Protein AF-A0A920MKQ1-F1 (afdb_monomer_lite)

Sequence (91 aa):
MGWTDLGWTASARATGLEQFRYLVYEDESWSVDQFLFEFAIAAGEKKDDDTLNALSPDLFEFIEGGGKLLAYHGWADPQISPANVTQYTIE

Secondary str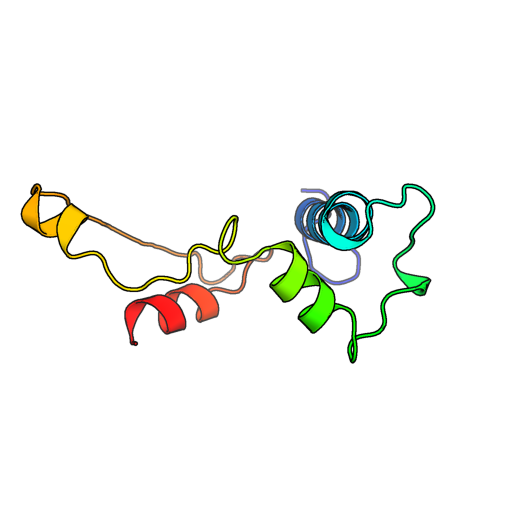ucture (DSSP, 8-state):
--B-TTSSBHHHHHHHHHIIIIIIS--TT--GGG--HHHHHHHHHHHHTTSS-------HHHHHTT--------TT-SSS-THHHHHHHH-

pLDDT: mean 87.37, std 11.34, range [42.28, 97.94]

Radius of gyration: 16.5 Å; chains: 1; bounding box: 35×29×40 Å

Foldseek 3Di:
DCADPVQAHPVLVVVVQCCCCCQQPNHVVDDPVPDDPVPSVVSSCVSCVVVPDPQDLDCPVCVVVVHDDDDDDDCPDRRDHPVVVVVSPPD

Structure (mmCIF, N/CA/C/O backbone):
data_AF-A0A920MKQ1-F1
#
_entry.id   AF-A0A920MKQ1-F1
#
loop_
_atom_site.group_PDB
_atom_site.id
_atom_site.type_symbol
_atom_site.label_atom_id
_atom_site.label_alt_id
_atom_site.label_comp_id
_atom_site.label_asym_id
_atom_site.label_entity_id
_atom_site.label_seq_id
_atom_site.pdbx_PDB_ins_code
_atom_site.Cartn_x
_atom_site.Cartn_y
_atom_site.Cartn_z
_atom_site.occupancy
_atom_site.B_iso_or_equiv
_atom_site.auth_seq_id
_atom_site.auth_comp_id
_atom_site.auth_asym_id
_atom_site.auth_atom_id
_atom_site.pdbx_PDB_model_num
ATOM 1 N N . MET A 1 1 ? 14.067 11.047 5.903 1.00 56.91 1 MET A N 1
ATOM 2 C CA . MET A 1 1 ? 12.717 10.941 5.314 1.00 56.91 1 MET A CA 1
ATOM 3 C C . MET A 1 1 ? 12.710 10.436 3.871 1.00 56.91 1 MET A C 1
ATOM 5 O O . MET A 1 1 ? 11.681 9.922 3.475 1.00 56.91 1 MET A O 1
ATOM 9 N N . GLY A 1 2 ? 13.820 10.507 3.111 1.00 65.00 2 GLY A N 1
ATOM 10 C CA . GLY A 1 2 ? 13.969 9.726 1.869 1.00 65.00 2 GLY A CA 1
ATOM 11 C C . GLY A 1 2 ? 12.876 9.983 0.830 1.00 65.00 2 GLY A C 1
ATOM 12 O O . GLY A 1 2 ? 12.308 9.038 0.309 1.00 65.00 2 GLY A O 1
ATOM 13 N N . TRP A 1 3 ? 12.520 11.240 0.592 1.00 76.31 3 TRP A N 1
ATOM 14 C CA . TRP A 1 3 ? 11.498 11.611 -0.384 1.00 76.31 3 TRP A CA 1
ATOM 15 C C . TRP A 1 3 ? 12.001 11.438 -1.817 1.00 76.31 3 TRP A C 1
ATOM 17 O O . TRP A 1 3 ? 13.191 11.600 -2.080 1.00 76.31 3 TRP A O 1
ATOM 27 N N . THR A 1 4 ? 11.090 11.1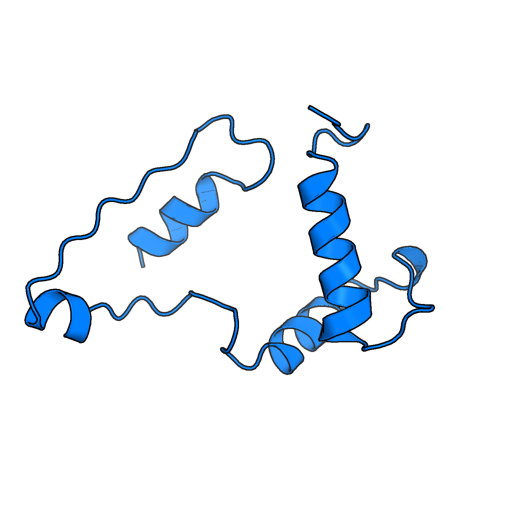19 -2.729 1.00 77.75 4 THR A N 1
ATOM 28 C CA . THR A 1 4 ? 11.330 11.124 -4.175 1.00 77.75 4 THR A CA 1
ATOM 29 C C . THR A 1 4 ? 11.040 12.507 -4.757 1.00 77.75 4 THR A C 1
ATOM 31 O O . THR A 1 4 ? 10.250 13.267 -4.193 1.00 77.75 4 THR A O 1
ATOM 34 N N . ASP A 1 5 ? 11.591 12.803 -5.935 1.00 81.69 5 ASP A N 1
ATOM 35 C CA . ASP A 1 5 ? 11.323 14.056 -6.665 1.00 81.69 5 ASP A CA 1
ATOM 36 C C . ASP A 1 5 ? 9.862 14.182 -7.149 1.00 81.69 5 ASP A C 1
ATOM 38 O O . ASP A 1 5 ? 9.449 15.227 -7.643 1.00 81.69 5 ASP A O 1
ATOM 42 N N . LEU A 1 6 ? 9.065 13.120 -6.986 1.00 76.12 6 LEU A N 1
ATOM 43 C CA . LEU A 1 6 ? 7.645 13.052 -7.332 1.00 76.12 6 LEU A CA 1
ATOM 44 C C . LEU A 1 6 ? 6.722 13.302 -6.124 1.00 76.12 6 LEU A C 1
ATOM 46 O O . LEU A 1 6 ? 5.506 13.177 -6.240 1.00 76.12 6 LEU A O 1
ATOM 50 N N . GLY A 1 7 ? 7.284 13.646 -4.959 1.00 75.12 7 GLY A N 1
ATOM 51 C CA . GLY A 1 7 ? 6.519 14.009 -3.759 1.00 75.12 7 GLY A CA 1
ATOM 52 C C . GLY A 1 7 ? 6.057 12.830 -2.901 1.00 75.12 7 GLY A C 1
ATOM 53 O O . GLY A 1 7 ? 5.319 13.037 -1.947 1.00 75.12 7 GLY A O 1
ATOM 54 N N . TRP A 1 8 ? 6.493 11.608 -3.214 1.00 76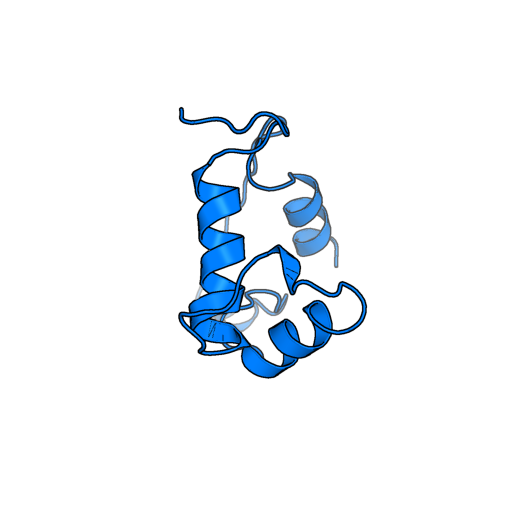.69 8 TRP A N 1
ATOM 55 C CA . TRP A 1 8 ? 6.175 10.394 -2.453 1.00 76.69 8 TRP A CA 1
ATOM 56 C C . TRP A 1 8 ? 7.382 9.963 -1.625 1.00 76.69 8 TRP A C 1
ATOM 58 O O . TRP A 1 8 ? 8.527 10.268 -1.979 1.00 76.69 8 TRP A O 1
ATOM 68 N N . THR A 1 9 ? 7.163 9.210 -0.550 1.00 83.19 9 THR A N 1
ATOM 69 C CA . THR A 1 9 ? 8.266 8.586 0.192 1.00 83.19 9 THR A CA 1
ATOM 70 C C . THR A 1 9 ? 8.947 7.512 -0.668 1.00 83.19 9 THR A C 1
ATOM 72 O O . THR A 1 9 ? 8.305 6.817 -1.460 1.00 83.19 9 THR A O 1
ATOM 75 N N . ALA A 1 10 ? 10.267 7.343 -0.533 1.00 84.44 10 ALA A N 1
ATOM 76 C CA . ALA A 1 10 ? 10.994 6.285 -1.242 1.00 84.44 10 ALA A CA 1
ATOM 77 C C . ALA A 1 10 ? 10.488 4.889 -0.862 1.00 84.44 10 ALA A C 1
ATOM 79 O O . ALA A 1 10 ? 10.521 3.996 -1.705 1.00 84.44 10 ALA A O 1
ATOM 80 N N . SER A 1 11 ? 9.985 4.717 0.367 1.00 85.25 11 SER A N 1
ATOM 81 C CA . SER A 1 11 ? 9.342 3.480 0.809 1.00 85.25 11 SER A CA 1
ATOM 82 C C . SER A 1 11 ? 8.113 3.150 -0.032 1.00 85.25 11 SER A C 1
ATOM 84 O O . SER A 1 11 ? 8.065 2.047 -0.560 1.00 85.25 11 SER A O 1
ATOM 86 N N . ALA A 1 12 ? 7.183 4.094 -0.241 1.00 82.31 12 ALA A N 1
ATOM 87 C CA . ALA A 1 12 ? 5.989 3.857 -1.068 1.00 82.31 12 ALA A CA 1
ATOM 88 C C . ALA A 1 12 ? 6.353 3.409 -2.485 1.00 82.31 12 ALA A C 1
ATOM 90 O O . ALA A 1 12 ? 5.765 2.483 -3.043 1.00 82.31 12 ALA A O 1
ATOM 91 N N . ARG A 1 13 ? 7.351 4.079 -3.072 1.00 85.75 13 ARG A N 1
ATOM 92 C CA . ARG A 1 13 ? 7.830 3.736 -4.409 1.00 85.75 13 ARG A CA 1
ATOM 93 C C . ARG A 1 13 ? 8.448 2.339 -4.432 1.00 85.75 13 ARG A C 1
ATOM 95 O O . ARG A 1 13 ? 8.165 1.578 -5.351 1.00 85.75 13 ARG A O 1
ATOM 102 N N . ALA A 1 14 ? 9.307 2.016 -3.467 1.00 89.75 14 ALA A N 1
ATOM 103 C CA . ALA A 1 14 ? 9.981 0.723 -3.411 1.00 89.75 14 ALA A CA 1
ATOM 104 C C . ALA A 1 14 ? 8.976 -0.425 -3.263 1.00 89.75 14 ALA A C 1
ATOM 106 O O . ALA A 1 14 ? 9.007 -1.350 -4.069 1.00 89.75 14 ALA A O 1
ATOM 107 N N . THR A 1 15 ? 8.030 -0.318 -2.326 1.00 90.44 15 THR A N 1
ATOM 108 C CA . THR A 1 15 ? 7.042 -1.377 -2.074 1.00 90.44 15 THR A CA 1
ATOM 109 C C . THR A 1 15 ? 6.148 -1.634 -3.282 1.00 90.44 15 THR A C 1
ATOM 111 O O . THR A 1 15 ? 5.912 -2.788 -3.623 1.00 90.44 15 THR A O 1
ATOM 114 N N . GLY A 1 16 ? 5.710 -0.582 -3.987 1.00 90.38 16 GLY A N 1
ATOM 115 C CA . GLY A 1 16 ? 4.932 -0.748 -5.218 1.00 90.38 16 GLY A CA 1
ATOM 116 C C . GLY A 1 16 ? 5.713 -1.485 -6.311 1.00 90.38 16 GLY A C 1
ATOM 117 O O . GLY A 1 16 ? 5.181 -2.378 -6.961 1.00 90.38 16 GLY A O 1
ATOM 118 N N . LEU A 1 17 ? 6.999 -1.169 -6.493 1.00 93.56 17 LEU A N 1
ATOM 119 C CA . LEU A 1 17 ? 7.843 -1.850 -7.483 1.00 93.56 17 LEU A CA 1
ATOM 120 C C . LEU A 1 17 ? 8.130 -3.309 -7.120 1.00 93.56 17 LEU A C 1
ATOM 122 O O . LEU A 1 17 ? 8.134 -4.171 -7.998 1.00 93.56 17 LEU A O 1
ATOM 126 N N . GLU A 1 18 ? 8.392 -3.583 -5.846 1.00 94.75 18 GLU A N 1
ATOM 127 C CA . GLU A 1 18 ? 8.679 -4.930 -5.352 1.00 94.75 18 GLU A CA 1
ATOM 128 C C . GLU A 1 18 ? 7.451 -5.836 -5.416 1.00 94.75 18 GLU A C 1
ATOM 130 O O . GLU A 1 18 ? 7.592 -7.003 -5.777 1.00 94.75 18 GLU A O 1
ATOM 135 N N . GLN A 1 19 ? 6.252 -5.300 -5.168 1.00 95.25 19 GLN A N 1
ATOM 136 C CA . GLN A 1 19 ? 5.000 -6.032 -5.359 1.00 95.25 19 GLN A CA 1
ATOM 137 C C . GLN A 1 19 ? 4.884 -6.553 -6.796 1.00 95.25 19 GLN A C 1
ATOM 139 O O . GLN A 1 19 ? 4.643 -7.741 -7.001 1.00 95.25 19 GLN A O 1
ATOM 144 N N . PHE A 1 20 ? 5.112 -5.707 -7.804 1.00 96.56 20 PHE A N 1
ATOM 145 C CA . PHE A 1 20 ? 5.039 -6.160 -9.194 1.00 96.56 20 PHE A CA 1
ATOM 146 C C . PHE A 1 20 ? 6.168 -7.126 -9.565 1.00 96.56 20 PHE A C 1
ATOM 148 O O . P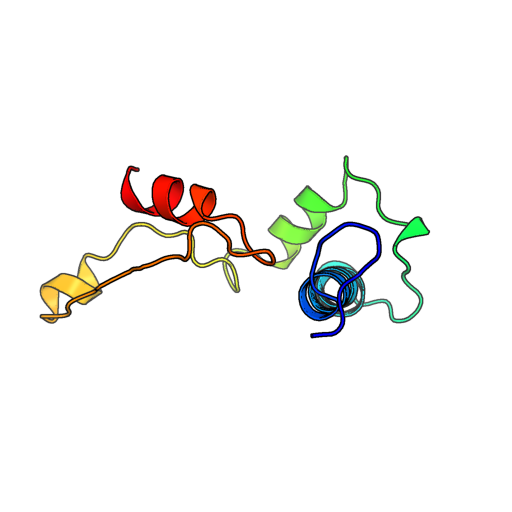HE A 1 20 ? 5.906 -8.134 -10.219 1.00 96.56 20 PHE A O 1
ATOM 155 N N . ARG A 1 21 ? 7.399 -6.866 -9.108 1.00 97.62 21 ARG A N 1
ATOM 156 C CA . ARG A 1 21 ? 8.564 -7.717 -9.393 1.00 97.62 21 ARG A CA 1
ATOM 157 C C . ARG A 1 21 ? 8.424 -9.114 -8.791 1.00 97.62 21 ARG A C 1
ATOM 159 O O . ARG A 1 21 ? 8.548 -10.100 -9.504 1.00 97.62 21 ARG A O 1
ATOM 166 N N . TYR A 1 22 ? 8.189 -9.199 -7.486 1.00 97.19 22 TYR A N 1
ATOM 167 C CA . TYR A 1 22 ? 8.319 -10.452 -6.743 1.00 97.19 22 TYR A CA 1
ATOM 168 C C . TYR A 1 22 ? 6.993 -11.165 -6.496 1.00 97.19 22 TYR A C 1
ATOM 170 O O . TYR A 1 22 ? 7.011 -12.375 -6.308 1.00 97.19 22 TYR A O 1
ATOM 178 N N . LEU A 1 23 ? 5.862 -10.449 -6.485 1.00 95.94 23 LEU A N 1
ATOM 179 C CA . LEU A 1 23 ? 4.553 -11.058 -6.235 1.00 95.94 23 LEU A CA 1
ATOM 180 C C . LEU A 1 23 ? 3.754 -11.216 -7.527 1.00 95.94 23 LEU A C 1
ATOM 182 O O . LEU A 1 23 ? 3.347 -12.326 -7.838 1.00 95.94 23 LEU A O 1
ATOM 186 N N . VAL A 1 24 ? 3.544 -10.141 -8.295 1.00 96.25 24 VAL A N 1
ATOM 187 C CA . VAL A 1 24 ? 2.672 -10.186 -9.488 1.00 96.25 24 VAL A CA 1
ATOM 188 C C . VAL A 1 24 ? 3.295 -10.991 -10.623 1.00 96.25 24 VAL A C 1
ATOM 190 O O . VAL A 1 24 ? 2.651 -11.894 -11.154 1.00 96.25 24 VAL A O 1
ATOM 193 N N . TYR A 1 25 ? 4.531 -10.658 -11.000 1.00 96.88 25 TYR A N 1
ATOM 194 C CA . TYR A 1 25 ? 5.212 -11.288 -12.134 1.00 96.88 25 TYR A CA 1
ATOM 195 C C . TYR A 1 25 ? 6.227 -12.359 -11.731 1.00 96.88 25 TYR A C 1
ATOM 197 O O . TYR A 1 25 ? 6.608 -13.151 -12.587 1.00 96.88 25 TYR A O 1
ATOM 205 N N . GLU A 1 26 ? 6.643 -12.391 -10.459 1.00 97.19 26 GLU A N 1
ATOM 206 C CA . GLU A 1 26 ? 7.655 -13.329 -9.940 1.00 97.19 26 GLU A CA 1
ATOM 207 C C . GLU A 1 26 ? 8.940 -13.350 -10.798 1.00 97.19 26 GLU A C 1
ATOM 209 O O . GLU A 1 26 ? 9.551 -14.391 -11.032 1.00 97.19 26 GLU A O 1
ATOM 214 N N . ASP A 1 27 ? 9.348 -12.177 -11.286 1.00 97.56 27 ASP A N 1
ATOM 215 C CA . ASP A 1 27 ? 10.458 -11.987 -12.216 1.00 97.56 27 ASP A CA 1
ATOM 216 C C . ASP A 1 27 ? 11.419 -10.929 -11.669 1.00 97.56 27 ASP A C 1
ATOM 218 O O . ASP A 1 27 ? 11.153 -9.727 -11.712 1.00 97.56 27 ASP A O 1
ATOM 222 N N . GLU A 1 28 ? 12.581 -11.371 -11.182 1.00 97.00 28 GLU A N 1
ATOM 223 C CA . GLU A 1 28 ? 13.612 -10.487 -10.632 1.00 97.00 28 GLU A CA 1
ATOM 224 C C . GLU A 1 28 ? 14.192 -9.512 -11.663 1.00 97.00 28 GLU A C 1
ATOM 226 O O . GLU A 1 28 ? 14.810 -8.523 -11.270 1.00 97.00 28 GLU A O 1
ATOM 231 N N . SER A 1 29 ? 14.003 -9.751 -12.963 1.00 97.00 29 SER A N 1
ATOM 232 C CA . SER A 1 29 ? 14.440 -8.845 -14.027 1.00 97.00 29 SER A CA 1
ATOM 233 C C . SER A 1 29 ? 13.427 -7.738 -14.334 1.00 97.00 29 SER A C 1
ATOM 235 O O . SER A 1 29 ? 13.814 -6.719 -14.909 1.00 97.00 29 SER A O 1
ATOM 237 N N . TRP A 1 30 ? 12.173 -7.876 -13.883 1.00 96.94 30 TRP A N 1
ATOM 238 C CA . TRP A 1 30 ? 11.089 -6.933 -14.167 1.00 96.94 30 TRP A CA 1
ATOM 239 C C . TRP A 1 30 ? 11.423 -5.505 -13.711 1.00 96.94 30 TRP A C 1
ATOM 241 O O . TRP A 1 30 ? 11.876 -5.296 -12.589 1.00 96.94 30 TRP A O 1
ATOM 251 N N . SER A 1 31 ? 11.191 -4.482 -14.532 1.00 95.12 31 SER A N 1
ATOM 252 C CA . SER A 1 31 ? 11.369 -3.070 -14.160 1.00 95.12 31 SER A CA 1
ATOM 253 C C . SER A 1 31 ? 10.096 -2.248 -14.376 1.00 95.12 31 SER A C 1
ATOM 255 O O . SER A 1 31 ? 9.177 -2.654 -15.083 1.00 95.12 31 SER A O 1
ATOM 257 N N . VAL A 1 32 ? 10.058 -1.044 -13.793 1.00 92.38 32 VAL A N 1
ATOM 258 C CA . VAL A 1 32 ? 8.929 -0.111 -13.957 1.00 92.38 32 VAL A CA 1
ATOM 259 C C . VAL A 1 32 ? 8.670 0.267 -15.419 1.00 92.38 32 VAL A C 1
ATOM 261 O O . VAL A 1 32 ? 7.544 0.604 -15.765 1.00 92.38 32 VAL A O 1
ATOM 264 N N . ASP A 1 33 ? 9.674 0.164 -16.293 1.00 95.19 33 ASP A N 1
ATOM 265 C CA . ASP A 1 33 ? 9.534 0.467 -17.723 1.00 95.19 33 ASP A CA 1
ATOM 266 C C . ASP A 1 33 ? 8.633 -0.549 -18.446 1.00 95.19 33 ASP A C 1
ATOM 268 O O . ASP A 1 33 ? 8.126 -0.280 -19.533 1.00 95.19 33 ASP A O 1
ATOM 272 N N . GLN A 1 34 ? 8.406 -1.713 -17.832 1.00 95.00 34 GLN A N 1
ATOM 273 C CA . GLN A 1 34 ? 7.490 -2.750 -18.309 1.00 95.00 34 GLN A CA 1
ATOM 274 C C . GLN A 1 34 ? 6.064 -2.567 -17.766 1.00 95.00 34 GLN A C 1
ATOM 276 O O . GLN A 1 34 ? 5.181 -3.372 -18.068 1.00 95.00 34 GLN A O 1
ATOM 281 N N . PHE A 1 35 ? 5.816 -1.543 -16.943 1.00 93.50 35 PHE A N 1
ATOM 282 C CA . PHE A 1 35 ? 4.503 -1.303 -16.360 1.00 93.50 35 PHE A CA 1
ATOM 283 C C . PHE A 1 35 ? 3.523 -0.755 -17.407 1.00 93.50 35 PHE A C 1
ATOM 285 O O . PHE A 1 35 ? 3.615 0.393 -17.840 1.00 93.50 35 PHE A O 1
ATOM 292 N N . LEU A 1 36 ? 2.539 -1.577 -17.778 1.00 93.75 36 LEU A N 1
ATOM 293 C CA . LEU A 1 36 ? 1.443 -1.202 -18.669 1.00 93.75 36 LEU A CA 1
ATOM 294 C C . LEU A 1 36 ? 0.145 -1.099 -17.867 1.00 93.75 36 LEU A C 1
ATOM 296 O O . LEU A 1 36 ? -0.419 -2.122 -17.482 1.00 93.75 36 LEU A O 1
ATOM 300 N N . PHE A 1 37 ? -0.338 0.128 -17.644 1.00 88.75 37 PHE A N 1
ATOM 301 C CA . PHE A 1 37 ? -1.537 0.409 -16.837 1.00 88.75 37 PHE A CA 1
ATOM 302 C C . PHE A 1 37 ? -2.758 -0.436 -17.228 1.00 88.75 37 PHE A C 1
ATOM 304 O O . PHE A 1 37 ? -3.485 -0.886 -16.349 1.00 88.75 37 PHE A O 1
ATOM 311 N N . GLU A 1 38 ? -2.956 -0.680 -18.527 1.00 92.00 38 GLU A N 1
ATOM 312 C CA . GLU A 1 38 ? -4.080 -1.464 -19.060 1.00 92.00 38 GLU A CA 1
ATOM 313 C C . GLU A 1 38 ? -4.126 -2.905 -18.523 1.00 92.00 38 GLU A C 1
ATOM 315 O O . GLU A 1 38 ? -5.207 -3.460 -18.345 1.00 92.00 38 GLU A O 1
ATOM 320 N N . PHE A 1 39 ? -2.968 -3.504 -18.225 1.00 94.00 39 PHE A N 1
ATOM 321 C CA . PHE A 1 39 ? -2.867 -4.924 -17.866 1.00 94.00 39 PHE A CA 1
ATOM 322 C C . PHE A 1 39 ? -2.380 -5.153 -16.440 1.00 94.00 39 PHE A C 1
ATOM 324 O O . PHE A 1 39 ? -2.810 -6.101 -15.785 1.00 94.00 39 PHE A O 1
ATOM 331 N N . ALA A 1 40 ? -1.482 -4.297 -15.953 1.00 92.81 40 ALA A N 1
ATOM 332 C CA . ALA A 1 40 ? -0.780 -4.524 -14.699 1.00 92.81 40 ALA A CA 1
ATOM 333 C C . ALA A 1 40 ? -1.732 -4.540 -13.499 1.00 92.81 40 ALA A C 1
ATOM 335 O O . ALA A 1 40 ? -1.576 -5.383 -12.623 1.00 92.81 40 ALA A O 1
ATOM 336 N N . ILE A 1 41 ? -2.752 -3.676 -13.483 1.00 91.00 41 ILE A N 1
ATOM 337 C CA . ILE A 1 41 ? -3.738 -3.653 -12.394 1.00 91.00 41 ILE A CA 1
ATOM 338 C C . ILE A 1 41 ? -4.509 -4.975 -12.338 1.00 91.00 41 ILE A C 1
ATOM 340 O O . ILE A 1 41 ? -4.520 -5.629 -11.303 1.00 91.00 41 ILE A O 1
ATOM 344 N N . ALA A 1 42 ? -5.060 -5.427 -13.467 1.00 94.75 42 ALA A N 1
ATOM 345 C CA . ALA A 1 42 ? -5.795 -6.690 -13.529 1.00 94.75 42 ALA A CA 1
ATOM 346 C C . ALA A 1 42 ? -4.914 -7.909 -13.196 1.00 94.75 42 ALA A C 1
ATOM 348 O O . ALA A 1 42 ? -5.385 -8.861 -12.578 1.00 94.75 42 ALA A O 1
ATOM 349 N N . ALA A 1 43 ? -3.637 -7.887 -13.589 1.00 95.44 43 ALA A N 1
ATOM 350 C CA . ALA A 1 43 ? -2.677 -8.920 -13.209 1.00 95.44 43 ALA A CA 1
ATOM 351 C C . ALA A 1 43 ? -2.413 -8.924 -11.695 1.00 95.44 43 ALA A C 1
ATOM 353 O O . ALA A 1 43 ? -2.348 -9.998 -11.100 1.00 95.44 43 ALA A O 1
ATOM 354 N N . GLY A 1 44 ? -2.298 -7.740 -11.087 1.00 94.75 44 GLY A N 1
ATOM 355 C CA . GLY A 1 44 ? -2.152 -7.566 -9.644 1.00 94.75 44 GLY A CA 1
ATOM 356 C C . GLY A 1 44 ? -3.341 -8.128 -8.873 1.00 94.75 44 GLY A C 1
ATOM 357 O O . GLY A 1 44 ? -3.142 -9.004 -8.042 1.00 94.75 44 GLY A O 1
ATOM 358 N N . GLU A 1 45 ? -4.560 -7.707 -9.215 1.00 93.69 45 GLU A N 1
ATOM 359 C CA . GLU A 1 45 ? -5.801 -8.204 -8.594 1.00 93.69 45 GLU A CA 1
ATOM 360 C C . GLU A 1 45 ? -5.931 -9.726 -8.726 1.00 93.69 45 GLU A C 1
ATOM 362 O O . GLU A 1 45 ? -6.187 -10.435 -7.758 1.00 93.69 45 GLU A O 1
ATOM 367 N N . LYS A 1 46 ? -5.672 -10.259 -9.927 1.00 95.25 46 LYS A N 1
ATOM 368 C CA . LYS A 1 46 ? -5.725 -11.705 -10.164 1.00 95.25 46 LYS A CA 1
ATOM 369 C C . LYS A 1 46 ? -4.694 -12.470 -9.335 1.00 95.25 46 LYS A C 1
ATOM 371 O O . LYS A 1 46 ? -4.948 -13.612 -8.966 1.00 95.25 46 LYS A O 1
ATOM 376 N N . LYS A 1 47 ? -3.503 -11.902 -9.136 1.00 95.81 47 LYS A N 1
ATOM 377 C CA . LYS A 1 47 ? -2.463 -12.543 -8.330 1.00 95.81 47 LYS A CA 1
ATOM 378 C C . LYS A 1 47 ? -2.794 -12.474 -6.844 1.00 95.81 47 LYS A C 1
ATOM 380 O O . LYS A 1 47 ? -2.485 -13.429 -6.137 1.00 95.81 47 LYS A O 1
ATOM 385 N N . ASP A 1 48 ? -3.363 -11.355 -6.403 1.00 94.44 48 ASP A N 1
ATOM 386 C CA . ASP A 1 48 ? -3.764 -11.155 -5.019 1.00 94.44 48 ASP A CA 1
ATOM 387 C C . ASP A 1 48 ? -4.841 -12.156 -4.594 1.00 94.44 48 ASP A C 1
ATOM 389 O O . ASP A 1 48 ? -4.710 -12.742 -3.525 1.00 94.44 48 ASP A O 1
ATOM 393 N N . ASP A 1 49 ? -5.848 -12.396 -5.444 1.00 93.62 49 ASP A N 1
ATOM 394 C CA . ASP A 1 49 ? -6.927 -13.375 -5.206 1.00 93.62 49 ASP A CA 1
ATOM 395 C C . ASP A 1 49 ? -7.567 -13.219 -3.809 1.00 93.62 49 ASP A C 1
ATOM 397 O O . ASP A 1 49 ? -7.775 -14.191 -3.085 1.00 93.62 49 ASP A O 1
ATOM 401 N N . ASP A 1 50 ? -7.804 -11.963 -3.406 1.00 89.81 50 ASP A N 1
ATOM 402 C CA . ASP A 1 50 ? -8.336 -11.561 -2.097 1.00 89.81 50 ASP A CA 1
ATOM 403 C C . ASP A 1 50 ? -7.509 -12.049 -0.886 1.00 89.81 50 ASP A C 1
ATOM 405 O O . ASP A 1 50 ? -8.038 -12.255 0.211 1.00 89.81 50 ASP A O 1
ATOM 409 N N . THR A 1 51 ? -6.193 -12.235 -1.053 1.00 90.81 51 THR A N 1
ATOM 410 C CA . THR A 1 51 ? -5.308 -12.688 0.036 1.00 90.81 51 THR A CA 1
ATOM 411 C C . THR A 1 51 ? -4.603 -11.560 0.788 1.00 90.81 51 THR A C 1
ATOM 413 O O . THR A 1 51 ? -4.401 -11.689 2.000 1.00 90.81 51 THR A O 1
ATOM 416 N N . LEU A 1 52 ? -4.221 -10.462 0.123 1.00 89.88 52 LEU A N 1
ATOM 417 C CA . LEU A 1 52 ? -3.591 -9.295 0.759 1.00 89.88 52 LEU A CA 1
ATOM 418 C C . LEU A 1 52 ? -4.549 -8.109 0.862 1.00 89.88 52 LEU A C 1
ATOM 420 O O . LEU A 1 52 ? -4.437 -7.330 1.814 1.00 89.88 52 LEU A O 1
ATOM 424 N N . ASN A 1 53 ? -5.475 -7.949 -0.089 1.00 87.62 53 ASN A N 1
ATOM 425 C CA . ASN A 1 53 ? -6.463 -6.877 -0.043 1.00 87.62 53 ASN A CA 1
ATOM 426 C C . ASN A 1 53 ? -7.367 -7.002 1.195 1.00 87.62 53 ASN A C 1
ATOM 428 O O . ASN A 1 53 ? -8.070 -7.986 1.402 1.00 87.62 53 ASN A O 1
ATOM 432 N N . ALA A 1 54 ? -7.400 -5.948 2.011 1.00 87.81 54 ALA A N 1
ATOM 433 C CA . ALA A 1 54 ? -8.255 -5.847 3.195 1.00 87.81 54 ALA A CA 1
ATOM 434 C C . ALA A 1 54 ? -9.478 -4.962 2.907 1.00 87.81 54 ALA A C 1
ATOM 436 O O . ALA A 1 54 ? -9.675 -3.930 3.546 1.00 87.81 54 ALA A O 1
ATOM 437 N N . LEU A 1 55 ? -10.254 -5.334 1.885 1.00 87.06 55 LEU A N 1
ATOM 438 C CA . LEU A 1 55 ? -11.365 -4.523 1.368 1.00 87.06 55 LEU A CA 1
ATOM 439 C C . LEU A 1 55 ? -12.752 -5.011 1.801 1.00 87.06 55 LEU A C 1
ATOM 441 O O . LEU A 1 55 ? -13.733 -4.332 1.517 1.00 87.06 55 LEU A O 1
ATOM 445 N N . SER A 1 56 ? -12.856 -6.155 2.488 1.00 88.50 56 SER A N 1
ATOM 446 C CA . SER A 1 56 ? -14.144 -6.637 2.998 1.00 88.50 56 SER A CA 1
ATOM 447 C C . SER A 1 56 ? -14.709 -5.660 4.038 1.00 88.50 56 SER A C 1
ATOM 449 O O . SER A 1 56 ? -14.071 -5.457 5.074 1.00 88.50 56 SER A O 1
ATOM 451 N N . PRO A 1 57 ? -15.911 -5.097 3.819 1.00 86.25 57 PRO A N 1
ATOM 452 C CA . PRO A 1 57 ? -16.556 -4.240 4.806 1.00 86.25 57 PRO A CA 1
ATOM 453 C C . PRO A 1 57 ? -17.263 -5.048 5.907 1.00 86.25 57 PRO A C 1
ATOM 455 O O . PRO A 1 57 ? -17.745 -4.470 6.883 1.00 86.25 57 PRO A O 1
ATOM 458 N N . ASP A 1 58 ? -17.360 -6.378 5.770 1.00 90.75 58 ASP A N 1
ATOM 459 C CA . ASP A 1 58 ? -18.052 -7.220 6.742 1.00 90.75 58 ASP A CA 1
ATOM 460 C C . ASP A 1 58 ? -17.224 -7.381 8.022 1.00 90.75 58 ASP A C 1
ATOM 462 O O . ASP A 1 58 ? -16.227 -8.101 8.081 1.00 90.75 58 ASP A O 1
ATOM 466 N N . LEU A 1 59 ? -17.674 -6.693 9.069 1.00 91.94 59 LEU A N 1
ATOM 467 C CA . LEU A 1 59 ? -17.106 -6.750 10.412 1.00 91.94 59 LEU A CA 1
ATOM 468 C C . LEU A 1 59 ? -18.024 -7.489 11.397 1.00 91.94 59 LEU A C 1
ATOM 470 O O . LEU A 1 59 ? -17.823 -7.370 12.609 1.00 91.94 59 LEU A O 1
ATOM 474 N N . PHE A 1 60 ? -19.041 -8.218 10.918 1.00 93.94 60 PHE A N 1
ATOM 475 C CA . PHE A 1 60 ? -20.070 -8.824 11.766 1.00 93.94 60 PHE A CA 1
ATOM 476 C C . PHE A 1 60 ? -19.469 -9.725 12.844 1.00 93.94 60 PHE A C 1
ATOM 478 O O . PHE A 1 60 ? -19.702 -9.482 14.027 1.00 93.94 60 PHE A O 1
ATOM 485 N N . GLU A 1 61 ? -18.637 -10.698 12.464 1.00 96.31 61 GLU A N 1
ATOM 486 C CA . GLU A 1 61 ? -18.022 -11.636 13.416 1.00 96.31 61 GLU A CA 1
ATOM 487 C C . GLU A 1 61 ? -17.145 -10.913 14.452 1.00 96.31 61 GLU A C 1
ATOM 489 O O . GLU A 1 61 ? -17.181 -11.222 15.646 1.00 96.31 61 GLU A O 1
ATOM 494 N N . PHE A 1 62 ? -16.393 -9.891 14.020 1.00 95.31 62 PHE A N 1
ATOM 495 C CA . PHE A 1 62 ? -15.559 -9.080 14.911 1.00 95.31 62 PHE A CA 1
ATOM 496 C C . PHE A 1 62 ? -16.404 -8.326 15.948 1.00 95.31 62 PHE A C 1
ATOM 498 O O . PHE A 1 62 ? -16.034 -8.251 17.124 1.00 95.31 62 PHE A O 1
ATOM 505 N N . ILE A 1 63 ? -17.549 -7.782 15.533 1.00 96.00 63 ILE A N 1
ATOM 506 C CA . ILE A 1 63 ? -18.462 -7.028 16.399 1.00 96.00 63 ILE A CA 1
ATOM 507 C C . ILE A 1 63 ? -19.262 -7.961 17.314 1.00 96.00 63 ILE A C 1
ATOM 509 O O . ILE A 1 63 ? -19.384 -7.659 18.505 1.00 96.00 63 ILE A O 1
ATOM 513 N N . GLU A 1 64 ? -19.776 -9.082 16.799 1.00 97.62 64 GLU A N 1
ATOM 514 C CA . GLU A 1 64 ? -20.498 -10.104 17.573 1.00 97.62 64 GLU A CA 1
ATOM 515 C C . GLU A 1 64 ? -19.608 -10.671 18.687 1.00 97.62 64 GLU A C 1
ATOM 517 O O . GLU A 1 64 ? -20.050 -10.818 19.828 1.00 97.62 64 GLU A O 1
ATOM 522 N N . GLY A 1 65 ? -18.314 -10.856 18.404 1.00 97.94 65 GLY A N 1
ATOM 523 C CA . GLY A 1 65 ? -17.293 -11.220 19.391 1.00 97.94 65 GLY A CA 1
ATOM 524 C C . GLY A 1 65 ? -16.952 -10.127 20.417 1.00 97.94 65 GLY A C 1
ATOM 525 O O . GLY A 1 65 ? -16.106 -10.340 21.284 1.00 97.94 65 GLY A O 1
ATOM 526 N N . GLY A 1 66 ? -17.585 -8.952 20.349 1.00 97.69 66 GLY A N 1
ATOM 527 C CA . GLY A 1 66 ? -17.380 -7.835 21.275 1.00 97.69 66 GLY A CA 1
ATOM 528 C C . GLY A 1 66 ? -16.293 -6.839 20.859 1.00 97.69 66 GLY A C 1
ATOM 529 O O . GLY A 1 66 ? -16.048 -5.878 21.598 1.00 97.69 66 GLY A O 1
ATOM 530 N N . GLY A 1 67 ? -15.686 -7.004 19.681 1.00 97.25 67 GLY A N 1
ATOM 531 C CA . GLY A 1 67 ? -14.629 -6.149 19.144 1.00 97.25 67 GLY A CA 1
ATOM 532 C C . GLY A 1 67 ? -15.016 -4.671 19.038 1.00 97.25 67 GLY A C 1
ATOM 533 O O . GLY A 1 67 ? -16.193 -4.289 19.017 1.00 97.25 67 GLY A O 1
ATOM 534 N N . LYS A 1 68 ? -14.002 -3.804 19.035 1.00 95.75 68 LYS A N 1
ATOM 535 C CA . LYS A 1 68 ? -14.129 -2.347 18.892 1.00 95.75 68 LYS A CA 1
ATOM 536 C C . LYS A 1 68 ? -13.017 -1.864 17.964 1.00 95.75 68 LYS A C 1
ATOM 538 O O . LYS A 1 68 ? -11.863 -2.228 18.173 1.00 95.75 68 LYS A O 1
ATOM 543 N N . LEU A 1 69 ? -13.364 -1.054 16.965 1.00 91.19 69 LEU A N 1
ATOM 544 C CA . LEU A 1 69 ? -12.427 -0.511 15.981 1.00 91.19 69 LEU A CA 1
ATOM 545 C C . LEU A 1 69 ? -12.449 1.021 16.030 1.00 91.19 69 LEU A C 1
ATOM 547 O O . LEU A 1 69 ? -13.515 1.629 15.987 1.00 91.19 69 LEU A O 1
ATOM 551 N N . LEU A 1 70 ? -11.268 1.634 16.106 1.00 90.81 70 LEU A N 1
ATOM 552 C CA . LEU A 1 70 ? -11.065 3.068 15.912 1.00 90.81 70 LEU A CA 1
ATOM 553 C C . LEU A 1 70 ? -10.048 3.247 14.783 1.00 90.81 70 LEU A C 1
ATOM 555 O O . LEU A 1 70 ? -8.891 2.861 14.937 1.00 90.81 70 LEU A O 1
ATOM 559 N N . ALA A 1 71 ? -10.479 3.835 13.670 1.00 88.44 71 ALA A N 1
ATOM 560 C CA . ALA A 1 71 ? -9.630 4.133 12.521 1.00 88.44 71 ALA A CA 1
ATOM 561 C C . ALA A 1 71 ? -9.356 5.643 12.427 1.00 88.44 71 ALA A C 1
ATOM 563 O O . ALA A 1 71 ? -10.234 6.459 12.710 1.00 88.44 71 ALA A O 1
ATOM 564 N N . TYR A 1 72 ? -8.138 6.020 12.033 1.00 89.31 72 TYR A N 1
ATOM 565 C CA . TYR A 1 72 ? -7.738 7.407 11.787 1.00 89.31 72 TYR A CA 1
ATOM 566 C C . TYR A 1 72 ? -6.717 7.471 10.645 1.00 89.31 72 TYR A C 1
ATOM 568 O O . TYR A 1 72 ? -5.981 6.514 10.415 1.00 89.31 72 TYR A O 1
ATOM 576 N N . HIS A 1 73 ? -6.659 8.603 9.942 1.00 91.50 73 HIS A N 1
ATOM 577 C CA . HIS A 1 73 ? -5.678 8.853 8.884 1.00 91.50 73 HIS A CA 1
ATOM 578 C C . HIS A 1 73 ? -5.225 10.316 8.922 1.00 91.50 73 HIS A C 1
ATOM 580 O O . HIS A 1 73 ? -6.022 11.210 9.213 1.00 91.50 73 HIS A O 1
ATOM 586 N N . GLY A 1 74 ? -3.946 10.575 8.647 1.00 89.50 74 GLY A N 1
ATOM 587 C CA . GLY A 1 74 ? -3.404 11.933 8.598 1.00 89.50 74 GLY A CA 1
ATOM 588 C C . GLY A 1 74 ? -3.788 12.667 7.311 1.00 89.50 74 GLY A C 1
ATOM 589 O O . GLY A 1 74 ? -3.574 12.161 6.219 1.00 89.50 74 GLY A O 1
ATOM 590 N N . TRP A 1 75 ? -4.291 13.900 7.413 1.00 87.31 75 TRP A N 1
ATOM 591 C CA . TRP A 1 75 ? -4.681 14.689 6.229 1.00 87.31 75 TRP A CA 1
ATOM 592 C C . TRP A 1 75 ? -3.529 15.027 5.277 1.00 87.31 75 TRP A C 1
ATOM 594 O O . TRP A 1 75 ? -3.750 15.221 4.087 1.00 87.31 75 TRP A O 1
ATOM 604 N N . ALA A 1 76 ? -2.315 15.125 5.808 1.00 87.38 76 ALA A N 1
ATOM 605 C CA . ALA A 1 76 ? -1.108 15.407 5.043 1.00 87.38 76 ALA A CA 1
ATOM 606 C C . ALA A 1 76 ? -0.227 14.156 4.900 1.00 87.38 76 ALA A C 1
ATOM 608 O O . ALA A 1 76 ? 0.995 14.287 4.841 1.00 87.38 76 ALA A O 1
ATOM 609 N N . ASP A 1 77 ? -0.827 12.957 4.917 1.00 85.81 77 ASP A N 1
ATOM 610 C CA . ASP A 1 77 ? -0.084 11.722 4.672 1.00 85.81 77 ASP A CA 1
ATOM 611 C C . ASP A 1 77 ? 0.439 11.715 3.221 1.00 85.81 77 ASP A C 1
ATOM 613 O O . ASP A 1 77 ? -0.340 11.832 2.272 1.00 85.81 77 ASP A O 1
ATOM 617 N N . PRO A 1 78 ? 1.763 11.643 3.028 1.00 78.62 78 PRO A N 1
ATOM 618 C CA . PRO A 1 78 ? 2.377 11.685 1.706 1.00 78.62 78 PRO A CA 1
ATOM 619 C C . PRO A 1 78 ? 2.524 10.324 1.023 1.00 78.62 78 PRO A C 1
ATOM 621 O O . PRO A 1 78 ? 3.038 10.246 -0.093 1.00 78.62 78 PRO A O 1
ATOM 624 N N . GLN A 1 79 ? 2.208 9.248 1.735 1.00 84.12 79 GLN A N 1
ATOM 625 C CA . GLN A 1 79 ? 2.445 7.881 1.306 1.00 84.12 79 GLN A CA 1
ATOM 626 C C . GLN A 1 79 ? 1.147 7.218 0.855 1.00 84.12 79 GLN A C 1
ATOM 628 O O . GLN A 1 79 ? 1.142 6.516 -0.154 1.00 84.12 79 GLN A O 1
ATOM 633 N N . ILE A 1 80 ? 0.056 7.437 1.590 1.00 85.06 80 ILE A N 1
ATOM 634 C CA . ILE A 1 80 ? -1.266 6.884 1.291 1.00 85.06 80 ILE A CA 1
ATOM 635 C C . ILE A 1 80 ? -2.278 8.023 1.338 1.00 85.06 80 ILE A C 1
ATOM 637 O O . ILE A 1 80 ? -2.286 8.824 2.265 1.00 85.06 80 ILE A O 1
ATOM 641 N N . SER A 1 81 ? -3.146 8.104 0.328 1.00 85.69 81 SER A N 1
ATOM 642 C CA . SER A 1 81 ? -4.169 9.146 0.295 1.00 85.69 81 SER A CA 1
ATOM 643 C C . SER A 1 81 ? -5.169 8.969 1.448 1.00 85.69 81 SER A C 1
ATOM 645 O O . SER A 1 81 ? -5.764 7.890 1.564 1.00 85.69 81 SER A O 1
ATOM 647 N N . PRO A 1 82 ? -5.466 10.022 2.235 1.00 83.75 82 PRO A N 1
ATOM 648 C CA . PRO A 1 82 ? -6.493 9.957 3.274 1.00 83.75 82 PRO A CA 1
ATOM 649 C C . PRO A 1 82 ? -7.903 9.697 2.714 1.00 83.75 82 PRO A C 1
ATOM 651 O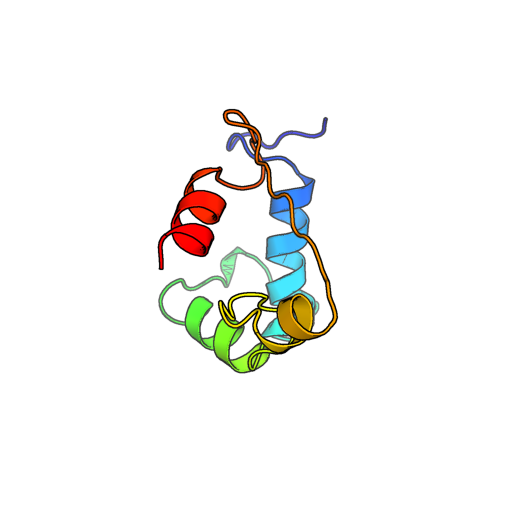 O . PRO A 1 82 ? -8.769 9.226 3.452 1.00 83.75 82 PRO A O 1
ATOM 654 N N . ALA A 1 83 ? -8.137 9.931 1.415 1.00 81.50 83 ALA A N 1
ATOM 655 C CA . ALA A 1 83 ? -9.412 9.623 0.763 1.00 81.50 83 ALA A CA 1
ATOM 656 C C . ALA A 1 83 ? -9.749 8.116 0.778 1.00 81.50 83 ALA A C 1
ATOM 658 O O . ALA A 1 83 ? -10.925 7.749 0.790 1.00 81.50 83 ALA A O 1
ATOM 659 N N . ASN A 1 84 ? -8.741 7.236 0.851 1.00 75.81 84 ASN A N 1
ATOM 660 C CA . ASN A 1 84 ? -8.967 5.788 0.883 1.00 75.81 84 ASN A CA 1
ATOM 661 C C . ASN A 1 84 ? -9.727 5.353 2.144 1.00 75.81 84 ASN A C 1
ATOM 663 O O . ASN A 1 84 ? -10.590 4.483 2.078 1.00 75.81 84 ASN A O 1
ATOM 667 N N . VAL A 1 85 ? -9.461 5.990 3.291 1.00 69.50 85 VAL A N 1
ATOM 668 C CA . VAL A 1 85 ? -10.168 5.665 4.540 1.00 69.50 85 VAL A CA 1
ATOM 669 C C . VAL A 1 85 ? -11.621 6.125 4.488 1.00 69.50 85 VAL A C 1
ATOM 671 O O . VAL A 1 85 ? -12.492 5.410 4.977 1.00 69.50 85 VAL A O 1
ATOM 674 N N . THR A 1 86 ? -11.907 7.271 3.858 1.00 63.09 86 THR A N 1
ATOM 675 C CA . THR A 1 86 ? -13.294 7.737 3.699 1.00 63.09 86 THR A CA 1
ATOM 676 C C . THR A 1 86 ? -14.121 6.831 2.796 1.00 63.09 86 THR A C 1
ATOM 678 O O . THR A 1 86 ? -15.295 6.638 3.076 1.00 63.09 86 THR A O 1
ATOM 681 N N . GLN A 1 87 ? -13.522 6.242 1.758 1.00 65.19 87 GLN A N 1
ATOM 682 C CA . GLN A 1 87 ? -14.222 5.293 0.892 1.00 65.19 87 GLN A CA 1
ATOM 683 C C . GLN A 1 87 ? -14.557 3.996 1.646 1.00 65.19 87 GLN A C 1
ATOM 685 O O . GLN A 1 87 ? -15.695 3.553 1.617 1.00 65.19 87 GLN A O 1
ATOM 690 N N . TYR A 1 88 ? -13.601 3.456 2.407 1.00 59.31 88 TYR A N 1
ATOM 691 C CA . TYR A 1 88 ? -13.771 2.203 3.154 1.00 59.31 88 TYR A CA 1
ATOM 692 C C . TYR A 1 88 ? -14.791 2.272 4.309 1.00 59.31 88 TYR A C 1
ATOM 694 O O . TYR A 1 88 ? -15.301 1.247 4.736 1.00 59.31 88 TYR A O 1
ATOM 702 N N . THR A 1 89 ? -15.074 3.459 4.862 1.00 58.00 89 THR A N 1
ATOM 703 C CA . THR A 1 89 ? -15.997 3.606 6.012 1.00 58.00 89 THR A CA 1
ATOM 704 C C . THR A 1 89 ? -17.397 4.115 5.657 1.00 58.00 89 THR A C 1
ATOM 706 O O . THR A 1 89 ? -18.238 4.188 6.554 1.00 58.00 89 THR A O 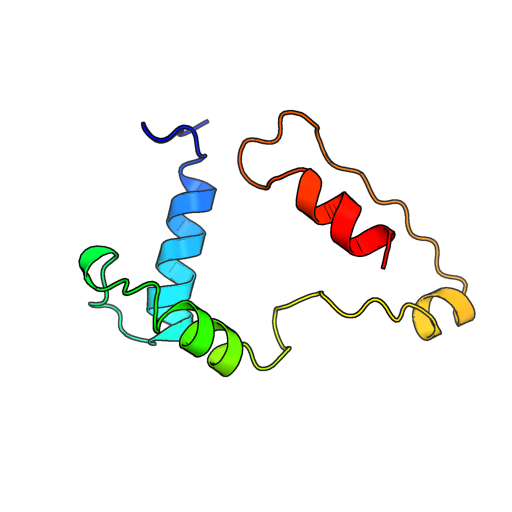1
ATOM 709 N N . ILE A 1 90 ? -17.650 4.509 4.402 1.00 50.91 90 ILE A N 1
ATOM 710 C CA . ILE A 1 90 ? -18.937 5.088 3.963 1.00 50.91 90 ILE A CA 1
ATOM 711 C C . ILE A 1 90 ? -19.760 4.113 3.097 1.00 50.91 90 ILE A C 1
ATOM 713 O O . ILE A 1 90 ? -20.972 4.304 2.986 1.00 50.91 90 ILE A O 1
ATOM 717 N N . GLU A 1 91 ? -19.142 3.078 2.524 1.00 42.28 91 GLU A N 1
ATOM 718 C CA . GLU A 1 91 ? -19.831 1.958 1.854 1.00 42.28 91 GLU A CA 1
ATOM 719 C C . GLU A 1 91 ? -20.182 0.835 2.840 1.00 42.28 91 GLU A C 1
ATOM 721 O O . GLU A 1 91 ? -21.288 0.264 2.687 1.00 42.28 91 GLU A O 1
#